Protein AF-A0A925ZMI8-F1 (afdb_monomer_lite)

pLDDT: mean 70.63, std 21.54, range [34.22, 96.19]

Structure (mmCIF, N/CA/C/O backbone):
data_AF-A0A925ZMI8-F1
#
_entry.id   AF-A0A925ZMI8-F1
#
loop_
_atom_site.group_PDB
_atom_site.id
_atom_site.type_symbol
_atom_site.label_atom_id
_atom_site.label_alt_id
_atom_site.label_comp_id
_atom_site.label_asym_id
_atom_site.label_entity_id
_atom_site.label_seq_id
_atom_site.pdbx_PDB_ins_code
_atom_site.Cartn_x
_atom_site.Cartn_y
_atom_site.Cartn_z
_atom_site.occupancy
_atom_site.B_iso_or_equiv
_atom_site.auth_seq_id
_atom_site.auth_comp_id
_atom_site.auth_asym_id
_atom_site.auth_atom_id
_atom_site.pdbx_PDB_model_num
ATOM 1 N N . MET A 1 1 ? -0.935 -61.685 -17.974 1.00 37.38 1 MET A N 1
ATOM 2 C CA . MET A 1 1 ? -0.337 -61.057 -16.778 1.00 37.38 1 MET A CA 1
ATOM 3 C C . MET A 1 1 ? 0.478 -59.843 -17.204 1.00 37.38 1 MET A C 1
ATOM 5 O O . MET A 1 1 ? 1.118 -59.931 -18.245 1.00 37.38 1 MET A O 1
ATOM 9 N N . PRO A 1 2 ? 0.392 -58.726 -16.466 1.00 44.19 2 PRO A N 1
ATOM 10 C CA . PRO A 1 2 ? 1.046 -57.459 -16.777 1.00 44.19 2 PRO A CA 1
ATOM 11 C C . PRO A 1 2 ? 2.448 -57.369 -16.150 1.00 44.19 2 PRO A C 1
ATOM 13 O O . PRO A 1 2 ? 2.628 -57.769 -15.006 1.00 44.19 2 PRO A O 1
ATOM 16 N N . THR A 1 3 ? 3.397 -56.754 -16.854 1.00 41.12 3 THR A N 1
ATOM 17 C CA . THR A 1 3 ? 4.557 -56.041 -16.280 1.00 41.12 3 THR A CA 1
ATOM 18 C C . THR A 1 3 ? 4.865 -54.874 -17.229 1.00 41.12 3 THR A C 1
ATOM 20 O O . THR A 1 3 ? 5.252 -55.068 -18.372 1.00 41.12 3 THR A O 1
ATOM 23 N N . ILE A 1 4 ? 4.356 -53.675 -16.936 1.00 45.19 4 ILE A N 1
ATOM 24 C CA . ILE A 1 4 ? 5.014 -52.638 -16.119 1.00 45.19 4 ILE A CA 1
ATOM 25 C C . ILE A 1 4 ? 6.233 -52.047 -16.858 1.00 45.19 4 ILE A C 1
ATOM 27 O O . ILE A 1 4 ? 7.364 -52.474 -16.678 1.00 45.19 4 ILE A O 1
ATOM 31 N N . TRP A 1 5 ? 5.928 -51.072 -17.724 1.00 34.22 5 TRP A N 1
ATOM 32 C CA . TRP A 1 5 ? 6.673 -49.840 -18.027 1.00 34.22 5 TRP A CA 1
ATOM 33 C C . TRP A 1 5 ? 8.215 -49.891 -17.992 1.00 34.22 5 TRP A C 1
ATOM 35 O O . TRP A 1 5 ? 8.798 -49.889 -16.903 1.00 34.22 5 TRP A O 1
ATOM 45 N N . PRO A 1 6 ? 8.914 -49.765 -19.141 1.00 39.69 6 PRO A N 1
ATOM 46 C CA . PRO A 1 6 ? 10.326 -49.426 -19.104 1.00 39.69 6 PRO A CA 1
ATOM 47 C C . PRO A 1 6 ? 10.485 -47.976 -18.625 1.00 39.69 6 PRO A C 1
ATOM 49 O O . PRO A 1 6 ? 10.113 -47.013 -19.297 1.00 39.69 6 PRO A O 1
ATOM 52 N N . ARG A 1 7 ? 11.060 -47.837 -17.426 1.00 51.34 7 ARG A N 1
ATOM 53 C CA . ARG A 1 7 ? 11.737 -46.622 -16.962 1.00 51.34 7 ARG A CA 1
ATOM 54 C C . ARG A 1 7 ? 12.737 -46.197 -18.031 1.00 51.34 7 ARG A C 1
ATOM 56 O O . ARG A 1 7 ? 13.622 -46.986 -18.337 1.00 51.34 7 ARG A O 1
ATOM 63 N N . THR A 1 8 ? 12.616 -44.970 -18.531 1.00 50.50 8 THR A N 1
ATOM 64 C CA . THR A 1 8 ? 13.689 -44.010 -18.888 1.00 50.50 8 THR A CA 1
ATOM 65 C C . THR A 1 8 ? 13.250 -43.160 -20.076 1.00 50.50 8 THR A C 1
ATOM 67 O O . THR A 1 8 ? 13.603 -43.406 -21.220 1.00 50.50 8 THR A O 1
ATOM 70 N N . ALA A 1 9 ? 12.469 -42.122 -19.793 1.00 46.22 9 ALA A N 1
ATOM 71 C CA . ALA A 1 9 ? 12.147 -41.083 -20.765 1.00 46.22 9 ALA A CA 1
ATOM 72 C C . ALA A 1 9 ? 12.589 -39.717 -20.240 1.00 46.22 9 ALA A C 1
ATOM 74 O O . ALA A 1 9 ? 11.794 -38.791 -20.202 1.00 46.22 9 ALA A O 1
ATOM 75 N N . TRP A 1 10 ? 13.839 -39.599 -19.790 1.00 40.75 10 TRP A N 1
ATOM 76 C CA . TRP A 1 10 ? 14.469 -38.307 -19.528 1.00 40.75 10 TRP A CA 1
ATOM 77 C C . TRP A 1 10 ? 15.848 -38.303 -20.192 1.00 40.75 10 TRP A C 1
ATOM 79 O O . TRP A 1 10 ? 16.683 -39.150 -19.875 1.00 40.75 10 TRP A O 1
ATOM 89 N N . SER A 1 11 ? 16.056 -37.305 -21.059 1.00 40.25 11 SER A N 1
ATOM 90 C CA . SER A 1 11 ? 17.312 -36.840 -21.685 1.00 40.25 11 SER A CA 1
ATOM 91 C C . SER A 1 11 ? 17.483 -37.126 -23.190 1.00 40.25 11 SER A C 1
ATOM 93 O O . SER A 1 11 ? 17.945 -38.183 -23.612 1.00 40.25 11 SER A O 1
ATOM 95 N N . SER A 1 12 ? 17.182 -36.100 -23.994 1.00 48.56 12 SER A N 1
ATOM 96 C CA . SER A 1 12 ? 17.810 -35.781 -25.297 1.00 48.56 12 SER A CA 1
ATOM 97 C C . SER A 1 12 ? 19.343 -35.588 -25.133 1.00 48.56 12 SER A C 1
ATOM 99 O O . SER A 1 12 ? 19.743 -35.346 -23.993 1.00 48.56 12 SER A O 1
ATOM 101 N N . PRO A 1 13 ? 20.223 -35.592 -26.176 1.00 52.09 13 PRO A N 1
ATOM 102 C CA . PRO A 1 13 ? 19.952 -35.124 -27.545 1.00 52.09 13 PRO A CA 1
ATOM 103 C C . PRO A 1 13 ? 20.677 -35.832 -28.724 1.00 52.09 13 PRO A C 1
ATOM 105 O O . PRO A 1 13 ? 21.679 -36.526 -28.589 1.00 52.09 13 PRO A O 1
ATOM 108 N N . CYS A 1 14 ? 20.160 -35.553 -29.927 1.00 41.62 14 CYS A N 1
ATOM 109 C CA . CYS A 1 14 ? 20.868 -35.443 -31.211 1.00 41.62 14 CYS A CA 1
ATOM 110 C C . CYS A 1 14 ? 21.929 -36.504 -31.564 1.00 41.62 14 CYS A C 1
ATOM 112 O O . CYS A 1 14 ? 23.127 -36.314 -31.359 1.00 41.62 14 CYS A O 1
ATOM 114 N N . ARG A 1 15 ? 21.519 -37.554 -32.286 1.00 43.03 15 ARG A N 1
ATOM 115 C CA . ARG A 1 15 ? 22.447 -38.403 -33.049 1.00 43.03 15 ARG A CA 1
ATOM 116 C C . ARG A 1 15 ? 21.904 -38.669 -34.452 1.00 43.03 15 ARG A C 1
ATOM 118 O O . ARG A 1 15 ? 21.413 -39.751 -34.735 1.00 43.03 15 ARG A O 1
ATOM 125 N N . ASN A 1 16 ? 22.034 -37.695 -35.353 1.00 45.28 16 ASN A N 1
ATOM 126 C CA . ASN A 1 16 ? 21.993 -37.990 -36.786 1.00 45.28 16 ASN A CA 1
ATOM 127 C C . ASN A 1 16 ? 23.119 -37.264 -37.532 1.00 45.28 16 ASN A C 1
ATOM 129 O O . ASN A 1 16 ? 22.939 -36.216 -38.144 1.00 45.28 16 ASN A O 1
ATOM 133 N N . ARG A 1 17 ? 24.320 -37.842 -37.449 1.00 49.28 17 ARG A N 1
ATOM 134 C CA . ARG A 1 17 ? 25.388 -37.611 -38.423 1.00 49.28 17 ARG A CA 1
ATOM 135 C C . ARG A 1 17 ? 25.110 -38.533 -39.604 1.00 49.28 17 ARG A C 1
ATOM 137 O O . ARG A 1 17 ? 25.132 -39.743 -39.389 1.00 49.28 17 ARG A O 1
ATOM 144 N N . ARG A 1 18 ? 24.955 -37.974 -40.811 1.00 44.62 18 ARG A N 1
ATOM 145 C CA . ARG A 1 18 ? 25.576 -38.445 -42.074 1.00 44.62 18 ARG A CA 1
ATOM 146 C C . ARG A 1 18 ? 24.975 -37.714 -43.286 1.00 44.62 18 ARG A C 1
ATOM 148 O O . ARG A 1 18 ? 23.982 -38.170 -43.836 1.00 44.62 18 ARG A O 1
ATOM 155 N N . ARG A 1 19 ? 25.636 -36.641 -43.739 1.00 44.16 19 ARG A N 1
ATOM 156 C CA . ARG A 1 19 ? 26.154 -36.468 -45.119 1.00 44.16 19 ARG A CA 1
ATOM 157 C C . ARG A 1 19 ? 26.554 -35.010 -45.367 1.00 44.16 19 ARG A C 1
ATOM 159 O O . ARG A 1 19 ? 25.695 -34.165 -45.565 1.00 44.16 19 ARG A O 1
ATOM 166 N N . CYS A 1 20 ? 27.857 -34.765 -45.453 1.00 36.53 20 CYS A N 1
ATOM 167 C CA . CYS A 1 20 ? 28.416 -33.649 -46.215 1.00 36.53 20 CYS A CA 1
ATOM 168 C C . CYS A 1 20 ? 29.177 -34.272 -47.399 1.00 36.53 20 CYS A C 1
ATOM 170 O O . CYS A 1 20 ? 30.032 -35.126 -47.145 1.00 36.53 20 CYS A O 1
ATOM 172 N N . PRO A 1 21 ? 28.862 -33.950 -48.666 1.00 43.84 21 PRO A N 1
ATOM 173 C CA . PRO A 1 21 ? 29.615 -34.452 -49.805 1.00 43.84 21 PRO A CA 1
ATOM 174 C C . PRO A 1 21 ? 30.720 -33.464 -50.214 1.00 43.84 21 PRO A C 1
ATOM 176 O O . PRO A 1 21 ? 30.445 -32.296 -50.452 1.00 43.84 21 PRO A O 1
ATOM 179 N N . GLY A 1 22 ? 31.946 -33.974 -50.357 1.00 35.84 22 GLY A N 1
ATOM 180 C CA . GLY A 1 22 ? 32.938 -33.479 -51.320 1.00 35.84 22 GLY A CA 1
ATOM 181 C C . GLY A 1 22 ? 33.740 -32.220 -50.967 1.00 35.84 22 GLY A C 1
ATOM 182 O O . GLY A 1 22 ? 33.328 -31.106 -51.261 1.00 35.84 22 GLY A O 1
ATOM 183 N N . SER A 1 23 ? 34.961 -32.411 -50.468 1.00 35.41 23 SER A N 1
ATOM 184 C CA . SER A 1 23 ? 36.233 -31.978 -51.087 1.00 35.41 23 SER A CA 1
ATOM 185 C C . SER A 1 23 ? 37.304 -31.766 -50.014 1.00 35.41 23 SER A C 1
ATOM 187 O O . SER A 1 23 ? 37.045 -31.341 -48.892 1.00 35.41 23 SER A O 1
ATOM 189 N N . SER A 1 24 ? 38.512 -32.190 -50.355 1.00 48.94 24 SER A N 1
ATOM 190 C CA . SER A 1 24 ? 39.682 -32.336 -49.502 1.00 48.94 24 SER A CA 1
ATOM 191 C C . SER A 1 24 ? 40.227 -30.993 -49.010 1.00 48.94 24 SER A C 1
ATOM 193 O O . SER A 1 24 ? 41.081 -30.388 -49.647 1.00 48.94 24 SER A O 1
ATOM 195 N N . SER A 1 25 ? 39.752 -30.525 -47.864 1.00 42.25 25 SER A N 1
ATOM 196 C CA . SER A 1 25 ? 40.564 -29.787 -46.892 1.00 42.25 25 SER A CA 1
ATOM 197 C C . SER A 1 25 ? 39.816 -29.762 -45.562 1.00 42.25 25 SER A C 1
ATOM 199 O O . SER A 1 25 ? 38.662 -29.348 -45.476 1.00 42.25 25 SER A O 1
ATOM 201 N N . ASP A 1 26 ? 40.474 -30.265 -44.522 1.00 46.28 26 ASP A N 1
ATOM 202 C CA . ASP A 1 26 ? 39.956 -30.472 -43.164 1.00 46.28 26 ASP A CA 1
ATOM 203 C C . ASP A 1 26 ? 39.754 -29.156 -42.376 1.00 46.28 26 ASP A C 1
ATOM 205 O O . ASP A 1 26 ? 40.014 -29.067 -41.180 1.00 46.28 26 ASP A O 1
ATOM 209 N N . THR A 1 27 ? 39.254 -28.108 -43.035 1.00 50.31 27 THR A N 1
ATOM 210 C CA . THR A 1 27 ? 38.966 -26.801 -42.414 1.00 50.31 27 THR A CA 1
ATOM 211 C C . THR A 1 27 ? 37.460 -26.487 -42.385 1.00 50.31 27 THR A C 1
ATOM 213 O O . THR A 1 27 ? 37.054 -25.415 -41.952 1.00 50.31 27 THR A O 1
ATOM 216 N N . GLY A 1 28 ? 36.598 -27.418 -42.812 1.00 46.44 28 GLY A N 1
ATOM 217 C CA . GLY A 1 28 ? 35.165 -27.166 -43.042 1.00 46.44 28 GLY A CA 1
ATOM 218 C C . GLY A 1 28 ? 34.166 -27.845 -42.098 1.00 46.44 28 GLY A C 1
ATOM 219 O O . GLY A 1 28 ? 32.974 -27.830 -42.385 1.00 46.44 28 GLY A O 1
ATOM 220 N N . CYS A 1 29 ? 34.596 -28.470 -40.996 1.00 46.03 29 CYS A N 1
ATOM 221 C CA . CYS A 1 29 ? 33.672 -29.158 -40.081 1.00 46.03 29 CYS A CA 1
ATOM 222 C C . CYS A 1 29 ? 33.967 -28.862 -38.605 1.00 46.03 29 CYS A C 1
ATOM 224 O O . CYS A 1 29 ? 33.960 -29.757 -37.760 1.00 46.03 29 CYS A O 1
ATOM 226 N N . ALA A 1 30 ? 34.212 -27.596 -38.277 1.00 45.41 30 ALA A N 1
ATOM 227 C CA . ALA A 1 30 ? 34.280 -27.154 -36.896 1.00 45.41 30 ALA A CA 1
ATOM 228 C C . ALA A 1 30 ? 33.050 -26.312 -36.556 1.00 45.41 30 ALA A C 1
ATOM 230 O O . ALA A 1 30 ? 32.831 -25.241 -37.110 1.00 45.41 30 ALA A O 1
ATOM 231 N N . ARG A 1 31 ? 32.325 -26.809 -35.549 1.00 43.56 31 ARG A N 1
ATOM 232 C CA . ARG A 1 31 ? 31.378 -26.075 -34.709 1.00 43.56 31 ARG A CA 1
ATOM 233 C C . ARG A 1 31 ? 29.958 -25.940 -35.279 1.00 43.56 31 ARG A C 1
ATOM 235 O O . ARG A 1 31 ? 29.494 -24.871 -35.649 1.00 43.56 31 ARG A O 1
ATOM 242 N N . CYS A 1 32 ? 29.183 -27.018 -35.123 1.00 40.50 32 CYS A N 1
ATOM 243 C CA . CYS A 1 32 ? 27.812 -26.854 -34.635 1.00 40.50 32 CYS A CA 1
ATOM 244 C C . CYS A 1 32 ? 27.897 -26.242 -33.230 1.00 40.50 32 CYS A C 1
ATOM 246 O O . CYS A 1 32 ? 27.813 -26.942 -32.223 1.00 40.50 32 CYS A O 1
ATOM 248 N N . SER A 1 33 ? 28.142 -24.938 -33.154 1.00 46.56 33 SER A N 1
ATOM 249 C CA . SER A 1 33 ? 27.814 -24.161 -31.973 1.00 46.56 33 SER A CA 1
ATOM 250 C C . SER A 1 33 ? 26.300 -24.139 -31.936 1.00 46.56 33 SER A C 1
ATOM 252 O O . SER A 1 33 ? 25.662 -23.319 -32.588 1.00 46.56 33 SER A O 1
ATOM 254 N N . ALA A 1 34 ? 25.727 -25.062 -31.169 1.00 45.12 34 ALA A N 1
ATOM 255 C CA . ALA A 1 34 ? 24.482 -24.782 -30.488 1.00 45.12 34 ALA A CA 1
ATOM 256 C C . ALA A 1 34 ? 24.763 -23.633 -29.510 1.00 45.12 34 ALA A C 1
ATOM 258 O O . ALA A 1 34 ? 24.840 -23.825 -28.302 1.00 45.12 34 ALA A O 1
ATOM 259 N N . THR A 1 35 ? 24.941 -22.423 -30.036 1.00 44.00 35 THR A N 1
ATOM 260 C CA . THR A 1 35 ? 24.474 -21.260 -29.311 1.00 44.00 35 THR A CA 1
ATOM 261 C C . THR A 1 35 ? 22.969 -21.342 -29.494 1.00 44.00 35 THR A C 1
ATOM 263 O O . THR A 1 35 ? 22.399 -20.775 -30.421 1.00 44.00 35 THR A O 1
ATOM 266 N N . SER A 1 36 ? 22.300 -22.105 -28.626 1.00 50.84 36 SER A N 1
ATOM 267 C CA . SER A 1 36 ? 21.003 -21.630 -28.181 1.00 50.84 36 SER A CA 1
ATOM 268 C C . SER A 1 36 ? 21.325 -20.311 -27.496 1.00 50.84 36 SER A C 1
ATOM 270 O O . SER A 1 36 ? 21.635 -20.280 -26.304 1.00 50.84 36 SER A O 1
ATOM 272 N N . THR A 1 37 ? 21.401 -19.239 -28.283 1.00 49.78 37 THR A N 1
ATOM 273 C CA . THR A 1 37 ? 21.296 -17.896 -27.753 1.00 49.78 37 THR A CA 1
ATOM 274 C C . THR A 1 37 ? 19.934 -17.923 -27.093 1.00 49.78 37 THR A C 1
ATOM 276 O O . THR A 1 37 ? 18.906 -17.900 -27.768 1.00 49.78 37 THR A O 1
ATOM 279 N N . ALA A 1 38 ? 19.950 -18.163 -25.779 1.00 41.53 38 ALA A N 1
ATOM 280 C CA . ALA A 1 38 ? 18.844 -17.888 -24.892 1.00 41.53 38 ALA A CA 1
ATOM 281 C C . ALA A 1 38 ? 18.251 -16.586 -25.396 1.00 41.53 38 ALA A C 1
ATOM 283 O O . ALA A 1 38 ? 19.033 -15.656 -25.578 1.00 41.53 38 ALA A O 1
ATOM 284 N N . ALA A 1 39 ? 16.960 -16.589 -25.737 1.00 42.91 39 ALA A N 1
ATOM 285 C CA . ALA A 1 39 ? 16.253 -15.436 -26.269 1.00 42.91 39 ALA A CA 1
ATOM 286 C C . ALA A 1 39 ? 16.756 -14.184 -25.548 1.00 42.91 39 ALA A C 1
ATOM 288 O O . ALA A 1 39 ? 16.439 -13.961 -24.379 1.00 42.91 39 ALA A O 1
ATOM 289 N N . THR A 1 40 ? 17.666 -13.458 -26.198 1.00 48.28 40 THR A N 1
ATOM 290 C CA . THR A 1 40 ? 18.237 -12.254 -25.629 1.00 48.28 40 THR A CA 1
ATOM 291 C C . THR A 1 40 ? 17.111 -11.272 -25.764 1.00 48.28 40 THR A C 1
ATOM 293 O O . THR A 1 40 ? 16.809 -10.841 -26.873 1.00 48.28 40 THR A O 1
ATOM 296 N N . TYR A 1 41 ? 16.435 -11.022 -24.652 1.00 53.84 41 TYR A N 1
ATOM 297 C CA . TYR A 1 41 ? 15.589 -9.863 -24.488 1.00 53.84 41 TYR A CA 1
ATOM 298 C C . TYR A 1 41 ? 16.417 -8.650 -24.942 1.00 53.84 41 TYR A C 1
ATOM 300 O O . TYR A 1 41 ? 17.395 -8.281 -24.288 1.00 53.84 41 TYR A O 1
ATOM 308 N N . ASP A 1 42 ? 16.147 -8.158 -26.152 1.00 52.50 42 ASP A N 1
ATOM 309 C CA . ASP A 1 42 ? 16.923 -7.093 -26.778 1.00 52.50 42 ASP A CA 1
ATOM 310 C C . ASP A 1 42 ? 16.439 -5.776 -26.175 1.00 52.50 42 ASP A C 1
ATOM 312 O O . ASP A 1 42 ? 15.398 -5.249 -26.555 1.00 52.50 42 ASP A O 1
ATOM 316 N N . ALA A 1 43 ? 17.189 -5.257 -25.201 1.00 54.84 43 ALA A N 1
ATOM 317 C CA . ALA A 1 43 ? 16.866 -4.030 -24.471 1.00 54.84 43 ALA A CA 1
ATOM 318 C C . ALA A 1 43 ? 16.631 -2.800 -25.377 1.00 54.84 43 ALA A C 1
ATOM 320 O O . ALA A 1 43 ? 16.127 -1.782 -24.911 1.00 54.84 43 ALA A O 1
ATOM 321 N N . ARG A 1 44 ? 16.985 -2.875 -26.669 1.00 54.03 44 ARG A N 1
ATOM 322 C CA . ARG A 1 44 ? 16.746 -1.807 -27.646 1.00 54.03 44 ARG A CA 1
ATOM 323 C C . ARG A 1 44 ? 15.263 -1.622 -27.990 1.00 54.03 44 ARG A C 1
ATOM 325 O O . ARG A 1 44 ? 14.868 -0.493 -28.248 1.00 54.03 44 ARG A O 1
ATOM 332 N N . GLU A 1 45 ? 14.442 -2.677 -27.956 1.00 55.25 45 GLU A N 1
ATOM 333 C CA . GLU A 1 45 ? 13.007 -2.563 -28.286 1.00 55.25 45 GLU A CA 1
ATOM 334 C C . GLU A 1 45 ? 12.200 -1.846 -27.185 1.00 55.25 45 GLU A C 1
ATOM 336 O O . GLU A 1 45 ? 11.219 -1.154 -27.472 1.00 55.25 45 GLU A O 1
ATOM 341 N N . ASP A 1 46 ? 12.638 -1.942 -25.927 1.00 56.03 46 ASP A N 1
ATOM 342 C CA . ASP A 1 46 ? 11.991 -1.255 -24.802 1.00 56.03 46 ASP A CA 1
ATOM 343 C C . ASP A 1 46 ? 12.240 0.256 -24.807 1.00 56.03 46 ASP A C 1
ATOM 345 O O . ASP A 1 46 ? 11.346 1.040 -24.469 1.00 56.03 46 ASP A O 1
ATOM 349 N N . ASP A 1 47 ? 13.437 0.669 -25.229 1.00 58.44 47 ASP A N 1
ATOM 350 C CA . ASP A 1 47 ? 13.855 2.073 -25.271 1.00 58.44 47 ASP A CA 1
ATOM 351 C C . ASP A 1 47 ? 13.042 2.866 -26.315 1.00 58.44 47 ASP A C 1
ATOM 353 O O . ASP A 1 47 ? 12.677 4.026 -26.100 1.00 58.44 47 ASP A O 1
ATOM 357 N N . ASP A 1 48 ? 12.679 2.217 -27.427 1.00 60.09 48 ASP A N 1
ATOM 358 C CA . ASP A 1 48 ? 11.841 2.803 -28.475 1.00 60.09 48 ASP A CA 1
ATOM 359 C C . ASP A 1 48 ? 10.368 2.899 -28.055 1.00 60.09 48 ASP A C 1
ATOM 361 O O . ASP A 1 48 ? 9.672 3.858 -28.408 1.00 60.09 48 ASP A O 1
ATOM 365 N N . ARG A 1 49 ? 9.871 1.947 -27.260 1.00 60.38 49 ARG A N 1
ATOM 366 C CA . ARG A 1 49 ? 8.495 1.972 -26.749 1.00 60.38 49 ARG A CA 1
ATOM 367 C C . ARG A 1 49 ? 8.301 3.042 -25.681 1.00 60.38 49 ARG A C 1
ATOM 369 O O . ARG A 1 49 ? 7.245 3.667 -25.657 1.00 60.38 49 ARG A O 1
ATOM 376 N N . GLU A 1 50 ? 9.303 3.287 -24.840 1.00 63.56 50 GLU A N 1
ATOM 377 C CA . GLU A 1 50 ? 9.294 4.400 -23.890 1.00 63.56 50 GLU A CA 1
ATOM 378 C C . GLU A 1 50 ? 9.282 5.744 -24.624 1.00 63.56 50 GLU A C 1
ATOM 380 O O . GLU A 1 50 ? 8.374 6.548 -24.419 1.00 63.56 50 GLU A O 1
ATOM 385 N N . LYS A 1 51 ? 10.196 5.965 -25.574 1.00 63.88 51 LYS A N 1
ATOM 386 C CA . LYS A 1 51 ? 10.281 7.232 -26.326 1.00 63.88 51 LYS A CA 1
ATOM 387 C C . LYS A 1 51 ? 9.040 7.539 -27.169 1.00 63.88 51 LYS A C 1
ATOM 389 O O . LYS A 1 51 ? 8.723 8.709 -27.364 1.00 63.88 51 LYS A O 1
ATOM 394 N N . ASN A 1 52 ? 8.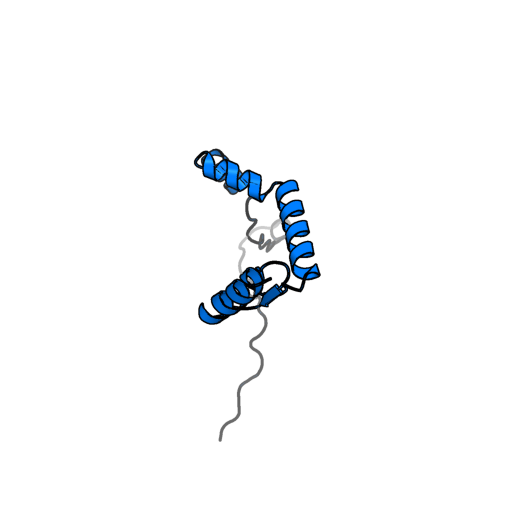310 6.515 -27.615 1.00 65.31 52 ASN A N 1
ATOM 395 C CA . ASN A 1 52 ? 7.063 6.667 -28.373 1.00 65.31 52 ASN A CA 1
ATOM 396 C C . ASN A 1 52 ? 5.789 6.531 -27.517 1.00 65.31 52 ASN A C 1
ATOM 398 O O . ASN A 1 52 ? 4.678 6.638 -28.043 1.00 65.31 52 ASN A O 1
ATOM 402 N N . ALA A 1 53 ? 5.913 6.290 -26.207 1.00 74.06 53 ALA A N 1
ATOM 403 C CA . ALA A 1 53 ? 4.762 6.208 -25.315 1.00 74.06 53 ALA A CA 1
ATOM 404 C C . ALA A 1 53 ? 4.114 7.587 -25.116 1.00 74.06 53 ALA A C 1
ATOM 406 O O . ALA A 1 53 ? 4.755 8.630 -25.222 1.00 74.06 53 ALA A O 1
ATOM 407 N N . ALA A 1 54 ? 2.831 7.608 -24.753 1.00 80.75 54 ALA A N 1
ATOM 408 C CA . ALA A 1 54 ? 2.187 8.848 -24.334 1.00 80.75 54 ALA A CA 1
ATOM 409 C C . ALA A 1 54 ? 2.949 9.480 -23.141 1.00 80.75 54 ALA A C 1
ATOM 411 O O . ALA A 1 54 ? 3.462 8.741 -22.298 1.00 80.75 54 ALA A O 1
ATOM 412 N N . PRO A 1 55 ? 2.956 10.817 -22.978 1.00 84.44 55 PRO A N 1
ATOM 413 C CA . P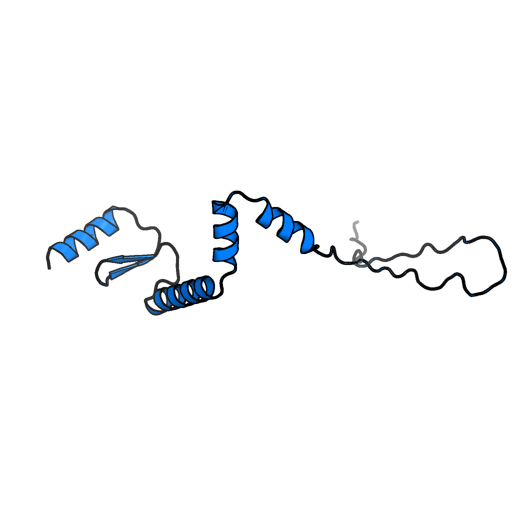RO A 1 55 ? 3.766 11.497 -21.956 1.00 84.44 55 PRO A CA 1
ATOM 414 C C . PRO A 1 55 ? 3.558 10.988 -20.518 1.00 84.44 55 PRO A C 1
ATOM 416 O O . PRO A 1 55 ? 4.486 10.951 -19.714 1.00 84.44 55 PRO A O 1
ATOM 419 N N . LYS A 1 56 ? 2.338 10.546 -20.179 1.00 86.81 56 LYS A N 1
ATOM 420 C CA . LYS A 1 56 ? 2.045 9.934 -18.870 1.00 86.81 56 LYS A CA 1
ATOM 421 C C . LYS A 1 56 ? 2.667 8.546 -18.715 1.00 86.81 56 LYS A C 1
ATOM 423 O O . LYS A 1 56 ? 3.117 8.211 -17.628 1.00 86.81 56 LYS A O 1
ATOM 428 N N . ALA A 1 57 ? 2.691 7.756 -19.786 1.00 84.38 57 ALA A N 1
ATOM 429 C CA . ALA A 1 57 ? 3.312 6.437 -19.787 1.00 84.38 57 ALA A CA 1
ATOM 430 C C . ALA A 1 57 ? 4.840 6.551 -19.684 1.00 84.38 57 ALA A C 1
ATOM 432 O O . ALA A 1 57 ? 5.438 5.813 -18.914 1.00 84.38 57 ALA A O 1
ATOM 433 N N . GLN A 1 58 ? 5.453 7.526 -20.362 1.00 84.38 58 GLN A N 1
ATOM 434 C CA . GLN A 1 58 ? 6.879 7.845 -20.204 1.00 84.38 58 GLN A CA 1
ATOM 435 C C . GLN A 1 58 ? 7.236 8.183 -18.761 1.00 84.38 58 GLN A C 1
ATOM 437 O O . GLN A 1 58 ? 8.127 7.577 -18.176 1.00 84.38 58 GLN A O 1
ATOM 442 N N . ARG A 1 59 ? 6.493 9.117 -18.158 1.00 87.69 59 ARG A N 1
ATOM 443 C CA . ARG A 1 59 ? 6.712 9.488 -16.761 1.00 87.69 59 ARG A CA 1
ATOM 444 C C . ARG A 1 59 ? 6.526 8.301 -15.817 1.00 87.69 59 ARG A C 1
ATOM 446 O O . ARG A 1 59 ? 7.360 8.099 -14.950 1.00 87.69 59 ARG A O 1
ATOM 453 N N . PHE A 1 60 ? 5.489 7.491 -16.022 1.00 88.38 60 PHE A N 1
ATOM 454 C CA . PHE A 1 60 ? 5.268 6.280 -15.232 1.00 88.38 60 PHE A CA 1
ATOM 455 C C . PHE A 1 60 ? 6.442 5.294 -15.330 1.00 88.38 60 PHE A C 1
ATOM 457 O O . PHE A 1 60 ? 6.874 4.758 -14.317 1.00 88.38 6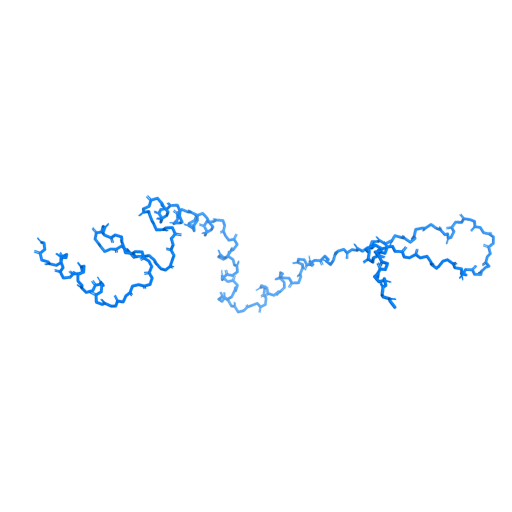0 PHE A O 1
ATOM 464 N N . LEU A 1 61 ? 6.985 5.067 -16.529 1.00 87.12 61 LEU A N 1
ATOM 465 C CA . LEU A 1 61 ? 8.133 4.177 -16.730 1.00 87.12 61 LEU A CA 1
ATOM 466 C C . LEU A 1 61 ? 9.417 4.711 -16.081 1.00 87.12 61 LEU A C 1
ATOM 468 O O . LEU A 1 61 ? 10.206 3.917 -15.563 1.00 87.12 61 LEU A O 1
ATOM 472 N N . ALA A 1 62 ? 9.606 6.031 -16.084 1.00 88.00 62 ALA A N 1
ATOM 473 C CA . ALA A 1 62 ? 10.689 6.687 -15.364 1.00 88.00 62 ALA A CA 1
ATOM 474 C C . ALA A 1 62 ? 10.510 6.550 -13.842 1.00 88.00 62 ALA A C 1
ATOM 476 O O . ALA A 1 62 ? 11.436 6.123 -13.158 1.00 88.00 62 ALA A O 1
ATOM 477 N N . ASP A 1 63 ? 9.308 6.818 -13.321 1.00 89.56 63 ASP A N 1
ATOM 478 C CA . ASP A 1 63 ? 8.985 6.706 -11.893 1.00 89.56 63 ASP A CA 1
ATOM 479 C C . ASP A 1 63 ? 9.139 5.258 -11.388 1.00 89.56 63 ASP A C 1
ATOM 481 O O . ASP A 1 63 ? 9.637 5.044 -10.284 1.00 89.56 63 ASP A O 1
ATOM 485 N N . MET A 1 64 ? 8.782 4.263 -12.210 1.00 89.19 64 MET A N 1
ATOM 486 C CA . MET A 1 64 ? 8.969 2.829 -11.932 1.00 89.19 64 MET A CA 1
ATOM 487 C C . MET A 1 64 ? 10.442 2.414 -11.824 1.00 89.19 64 MET A C 1
ATOM 489 O O . MET A 1 64 ? 10.750 1.435 -11.147 1.00 89.19 64 MET A O 1
ATOM 493 N N . ARG A 1 65 ? 11.346 3.120 -12.515 1.00 87.56 65 ARG A N 1
ATOM 494 C CA . ARG A 1 65 ? 12.791 2.833 -12.533 1.00 87.56 65 ARG A CA 1
ATOM 495 C C . ARG A 1 65 ? 13.597 3.718 -11.589 1.00 87.56 65 ARG A C 1
ATOM 497 O O . ARG A 1 65 ? 14.761 3.421 -11.338 1.00 87.56 65 ARG A O 1
ATOM 504 N N . ALA A 1 66 ? 13.005 4.794 -11.083 1.00 91.81 66 ALA A N 1
ATOM 505 C CA . ALA A 1 66 ? 13.673 5.705 -10.174 1.00 91.81 66 ALA A CA 1
ATOM 506 C C . ALA A 1 66 ? 13.993 5.013 -8.840 1.00 91.81 66 ALA A C 1
ATOM 508 O O . ALA A 1 66 ? 13.111 4.471 -8.170 1.00 91.81 66 ALA A O 1
ATOM 509 N N . GLU A 1 67 ? 15.261 5.082 -8.429 1.00 92.62 67 GLU A N 1
ATOM 510 C CA . GLU A 1 67 ? 15.729 4.518 -7.156 1.00 92.62 67 GLU A CA 1
ATOM 511 C C . GLU A 1 67 ? 15.005 5.147 -5.960 1.00 92.62 67 GLU A C 1
ATOM 513 O O . GLU A 1 67 ? 14.642 4.450 -5.019 1.00 92.62 67 GLU A O 1
ATOM 518 N N . THR A 1 68 ? 14.680 6.439 -6.040 1.00 93.31 68 THR A N 1
ATOM 519 C CA . THR A 1 68 ? 13.927 7.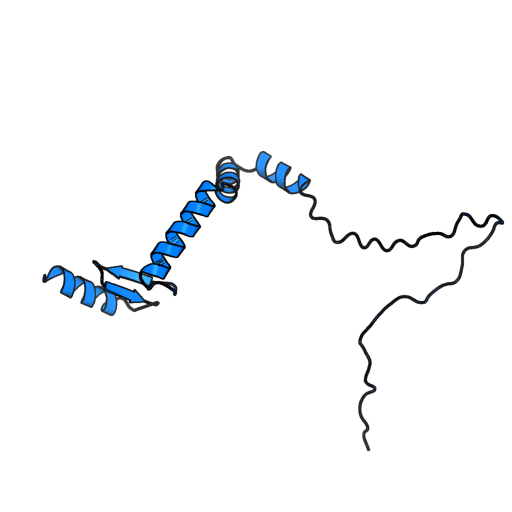162 -5.006 1.00 93.31 68 THR A CA 1
ATOM 520 C C . THR A 1 68 ? 12.537 6.566 -4.759 1.00 93.31 68 THR A C 1
ATOM 522 O O . THR A 1 68 ? 12.100 6.472 -3.611 1.00 93.31 68 THR A O 1
ATOM 525 N N . THR A 1 69 ? 11.841 6.122 -5.811 1.00 92.50 69 THR A N 1
ATOM 526 C CA . THR A 1 69 ? 10.548 5.432 -5.689 1.00 92.50 69 THR A CA 1
ATOM 527 C C . THR A 1 69 ? 10.727 4.073 -5.019 1.00 92.50 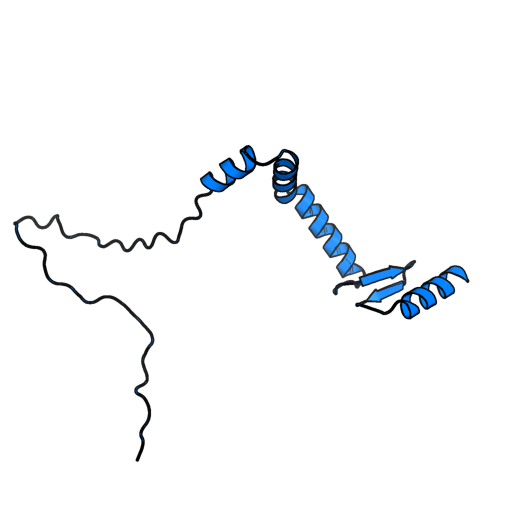69 THR A C 1
ATOM 529 O O . THR A 1 69 ? 9.952 3.712 -4.133 1.00 92.50 69 THR A O 1
ATOM 532 N N . ALA A 1 70 ? 11.767 3.327 -5.402 1.00 93.56 70 ALA A N 1
ATOM 533 C CA . ALA A 1 70 ? 12.063 2.023 -4.816 1.00 93.56 70 ALA A CA 1
ATOM 534 C C . ALA A 1 70 ? 12.420 2.128 -3.322 1.00 93.56 70 ALA A C 1
ATOM 536 O O . ALA A 1 70 ? 11.927 1.342 -2.511 1.00 93.56 70 ALA A O 1
ATOM 537 N N . GLU A 1 71 ? 13.215 3.126 -2.939 1.00 94.88 71 GLU A N 1
ATOM 538 C CA . GLU A 1 71 ? 13.547 3.421 -1.543 1.00 94.88 71 GLU A CA 1
ATOM 539 C C . GLU A 1 71 ? 12.308 3.800 -0.731 1.00 94.88 71 GLU A C 1
ATOM 541 O O . GLU A 1 71 ? 12.119 3.289 0.375 1.00 94.88 71 GLU A O 1
ATOM 546 N N . ALA A 1 72 ? 11.431 4.642 -1.287 1.00 95.12 72 ALA A N 1
ATOM 547 C CA . ALA A 1 72 ? 10.177 5.012 -0.641 1.00 95.12 72 ALA A CA 1
ATOM 548 C C . ALA A 1 72 ? 9.286 3.784 -0.393 1.00 95.12 72 ALA A C 1
ATOM 550 O O . ALA A 1 72 ? 8.809 3.599 0.728 1.00 95.12 72 ALA A O 1
ATOM 551 N N . ILE A 1 73 ? 9.129 2.904 -1.390 1.00 95.44 73 ILE A N 1
ATOM 552 C CA . ILE A 1 73 ? 8.372 1.648 -1.253 1.00 95.44 73 ILE A CA 1
ATOM 553 C C . ILE A 1 73 ? 8.992 0.761 -0.169 1.00 95.44 73 ILE A C 1
ATOM 555 O O . ILE A 1 73 ? 8.280 0.259 0.701 1.00 95.44 73 ILE A O 1
ATOM 559 N N . ALA A 1 74 ? 10.316 0.590 -0.180 1.00 94.75 74 ALA A N 1
ATOM 560 C CA . ALA A 1 74 ? 11.011 -0.229 0.808 1.00 94.75 74 ALA A CA 1
ATOM 561 C C . ALA A 1 74 ? 10.850 0.332 2.230 1.00 94.75 74 ALA A C 1
ATOM 563 O O . ALA A 1 74 ? 10.641 -0.426 3.180 1.00 94.75 74 ALA A O 1
ATOM 564 N N . GLN A 1 75 ? 10.913 1.654 2.391 1.00 96.19 75 GLN A N 1
ATOM 565 C CA . GLN A 1 75 ? 10.701 2.305 3.678 1.00 96.19 75 GLN A CA 1
ATOM 566 C C . GLN A 1 75 ? 9.255 2.140 4.160 1.00 96.19 75 GLN A C 1
ATOM 568 O O . GLN A 1 75 ? 9.038 1.784 5.317 1.00 96.19 75 GLN A O 1
ATOM 573 N N . GLN A 1 76 ? 8.272 2.323 3.275 1.00 93.94 76 GLN A N 1
ATOM 574 C CA . GLN A 1 76 ? 6.856 2.113 3.585 1.00 93.94 76 GLN A CA 1
ATOM 575 C C . GLN A 1 76 ? 6.583 0.668 4.017 1.00 93.94 76 GLN A C 1
ATOM 577 O O . GLN A 1 76 ? 5.953 0.448 5.049 1.00 93.94 76 GLN A O 1
ATOM 582 N N . GLN A 1 77 ? 7.119 -0.317 3.292 1.00 92.62 77 GLN A N 1
ATOM 583 C CA . GLN A 1 77 ? 6.988 -1.734 3.640 1.00 92.62 77 GL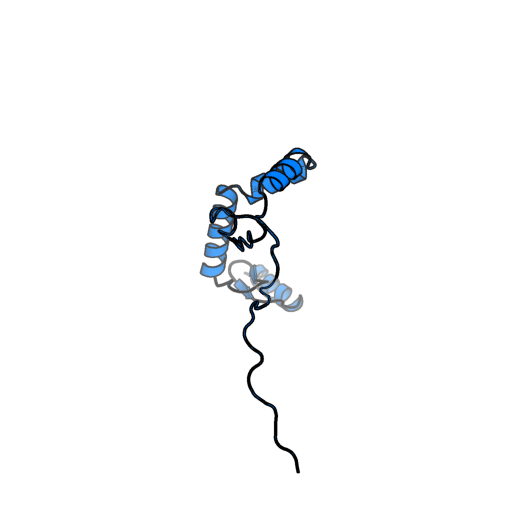N A CA 1
ATOM 584 C C . GLN A 1 77 ? 7.564 -2.042 5.025 1.00 92.62 77 GLN A C 1
ATOM 586 O O . GLN A 1 77 ? 6.914 -2.717 5.823 1.00 92.62 77 GLN A O 1
ATOM 591 N N . ARG A 1 78 ? 8.752 -1.512 5.346 1.00 94.31 78 ARG A N 1
ATOM 592 C CA . ARG A 1 78 ? 9.367 -1.676 6.674 1.00 94.31 78 ARG A CA 1
ATOM 593 C C . ARG A 1 78 ? 8.501 -1.073 7.773 1.00 94.31 78 ARG A C 1
ATOM 595 O O . ARG A 1 78 ? 8.334 -1.700 8.815 1.00 94.31 78 ARG A O 1
ATOM 602 N N . THR A 1 79 ? 7.937 0.112 7.543 1.00 91.94 79 THR A N 1
ATOM 603 C CA . THR A 1 79 ? 7.024 0.748 8.497 1.00 91.94 79 THR A CA 1
ATOM 604 C C . THR A 1 79 ? 5.755 -0.083 8.693 1.00 91.94 79 THR A C 1
ATOM 606 O O . THR A 1 79 ? 5.346 -0.277 9.831 1.00 91.94 79 THR A O 1
ATOM 609 N N . CYS A 1 80 ? 5.147 -0.626 7.636 1.00 90.50 80 CYS A N 1
ATOM 610 C CA . CYS A 1 80 ? 3.960 -1.479 7.767 1.00 90.50 80 CYS A CA 1
ATOM 611 C C . CYS A 1 80 ? 4.252 -2.760 8.563 1.00 90.50 80 CYS A C 1
ATOM 613 O O . CYS A 1 80 ? 3.560 -3.044 9.539 1.00 90.50 80 CYS A O 1
ATOM 615 N N . VAL A 1 81 ? 5.310 -3.490 8.197 1.00 90.94 81 VAL A N 1
ATOM 616 C CA . VAL A 1 81 ? 5.704 -4.739 8.871 1.00 90.94 81 VAL A CA 1
ATOM 617 C C . VAL A 1 81 ? 6.097 -4.481 10.328 1.00 90.94 81 VAL A C 1
ATOM 619 O O . VAL A 1 81 ? 5.669 -5.213 11.214 1.00 90.94 81 VAL A O 1
ATOM 622 N N . GLY A 1 82 ? 6.835 -3.400 10.606 1.00 90.56 82 GLY A N 1
ATOM 623 C CA . GLY A 1 82 ? 7.213 -3.018 11.971 1.00 90.56 82 GLY A CA 1
ATOM 624 C C . GLY A 1 82 ? 6.025 -2.698 12.887 1.00 90.56 82 GLY A C 1
ATOM 625 O O . GLY A 1 82 ? 6.149 -2.830 14.099 1.00 90.56 82 GLY A O 1
ATOM 626 N N . ASN A 1 83 ? 4.875 -2.329 12.315 1.00 89.56 83 ASN A N 1
ATOM 627 C CA . ASN A 1 83 ? 3.627 -2.082 13.040 1.00 89.56 83 ASN A CA 1
ATOM 628 C C . ASN A 1 83 ? 2.664 -3.292 13.026 1.00 89.56 83 ASN A C 1
ATOM 630 O O . ASN A 1 83 ? 1.504 -3.147 13.396 1.00 89.56 83 ASN A O 1
ATOM 634 N N . GLY A 1 84 ? 3.109 -4.477 12.586 1.00 87.81 84 GLY A N 1
ATOM 635 C CA . GLY A 1 84 ? 2.310 -5.713 12.590 1.00 87.81 84 GLY A CA 1
ATOM 636 C C . GLY A 1 84 ? 1.413 -5.927 11.363 1.00 87.81 84 GLY A C 1
ATOM 637 O O . GLY A 1 84 ? 0.704 -6.930 11.290 1.00 87.81 84 GLY A O 1
ATOM 638 N N . ALA A 1 85 ? 1.451 -5.035 10.367 1.00 89.06 85 ALA A N 1
ATOM 639 C CA . ALA A 1 85 ? 0.702 -5.179 9.117 1.00 89.06 85 ALA A CA 1
ATOM 640 C C . ALA A 1 85 ? 1.469 -6.044 8.098 1.00 89.06 85 ALA A C 1
ATOM 642 O O . ALA A 1 85 ? 1.938 -5.560 7.067 1.00 89.06 85 ALA A O 1
ATOM 643 N N . GLU A 1 86 ? 1.610 -7.336 8.398 1.00 85.88 86 GLU A N 1
ATOM 644 C CA . GLU A 1 86 ? 2.286 -8.315 7.526 1.00 85.88 86 GLU A CA 1
ATOM 645 C C . GLU A 1 86 ? 1.375 -8.862 6.410 1.00 85.88 86 GLU A C 1
ATOM 647 O O . GLU A 1 86 ? 1.853 -9.394 5.408 1.00 85.88 86 GLU A O 1
ATOM 652 N N . GLY A 1 87 ? 0.055 -8.727 6.573 1.00 84.75 87 GLY A N 1
ATOM 653 C CA . GLY A 1 87 ? -0.963 -9.196 5.631 1.00 84.75 87 GLY A CA 1
ATOM 654 C C . GLY A 1 87 ? -1.754 -8.054 4.996 1.00 84.75 87 GLY A C 1
ATOM 655 O O . GLY A 1 87 ? -1.829 -6.950 5.532 1.00 84.75 87 GLY A O 1
ATOM 656 N N . THR A 1 88 ? -2.386 -8.319 3.852 1.00 88.00 88 THR A N 1
ATOM 657 C CA . THR A 1 88 ? -3.284 -7.360 3.191 1.00 88.00 88 THR A CA 1
ATOM 658 C C . THR A 1 88 ? -4.709 -7.919 3.112 1.00 88.00 88 THR A C 1
ATOM 660 O O . THR A 1 88 ? -4.876 -9.125 2.924 1.00 88.00 88 THR A O 1
ATOM 663 N N . PRO A 1 89 ? -5.745 -7.072 3.233 1.00 90.12 89 PRO A N 1
ATOM 664 C CA . PRO A 1 89 ? -5.691 -5.677 3.681 1.00 90.12 89 PRO A CA 1
ATOM 665 C C . PRO A 1 89 ? -5.416 -5.574 5.197 1.00 90.12 89 PRO A C 1
ATOM 667 O O . PRO A 1 89 ? -5.834 -6.441 5.954 1.00 90.12 89 PRO A O 1
ATOM 670 N N . SER A 1 90 ? -4.716 -4.521 5.628 1.00 91.00 90 SER A N 1
ATOM 671 C CA . SER A 1 90 ? -4.530 -4.160 7.043 1.00 91.00 90 SER A CA 1
ATOM 672 C C . SER A 1 90 ? -4.809 -2.670 7.215 1.00 91.00 90 SER A C 1
ATOM 674 O O . SER A 1 90 ? -4.358 -1.869 6.394 1.00 91.00 90 SER A O 1
ATOM 676 N N . PHE A 1 91 ? -5.542 -2.304 8.262 1.00 91.31 91 PHE A N 1
ATOM 677 C CA . PHE A 1 91 ? -5.940 -0.928 8.560 1.00 91.31 91 PHE A CA 1
ATOM 678 C C . PHE A 1 91 ? -5.482 -0.526 9.958 1.00 91.31 91 PHE A C 1
ATOM 680 O O . PHE A 1 91 ? -5.424 -1.363 10.853 1.00 91.31 91 PHE A O 1
ATOM 687 N N . PHE A 1 92 ? -5.196 0.761 10.139 1.00 91.31 92 PHE A N 1
ATOM 688 C CA . PHE A 1 92 ? -4.906 1.358 11.439 1.00 91.31 92 PHE A CA 1
ATOM 689 C C . PHE A 1 92 ? -5.962 2.425 11.729 1.00 91.31 92 PHE A C 1
ATOM 691 O O . PHE A 1 92 ? -6.127 3.345 10.925 1.00 91.31 92 PHE A O 1
ATOM 698 N N . ILE A 1 93 ? -6.668 2.308 12.851 1.00 90.69 93 ILE A N 1
ATOM 699 C CA . ILE A 1 93 ? -7.651 3.293 13.324 1.00 90.69 93 ILE A CA 1
ATOM 700 C C . ILE A 1 93 ? -7.126 3.820 14.657 1.00 90.69 93 ILE A C 1
ATOM 702 O O . ILE A 1 93 ? -7.101 3.077 15.624 1.00 90.69 93 ILE A O 1
ATOM 706 N N . ASN A 1 94 ? -6.602 5.052 14.684 1.00 87.81 94 ASN A N 1
ATOM 707 C CA . ASN A 1 94 ? -6.028 5.708 15.876 1.00 87.81 94 ASN A CA 1
ATOM 708 C C . ASN A 1 94 ? -4.965 4.922 16.684 1.00 87.81 94 ASN A C 1
ATOM 710 O O . ASN A 1 94 ? -4.560 5.361 17.754 1.00 87.81 94 ASN A O 1
ATOM 714 N N . GLY A 1 95 ? -4.442 3.813 16.159 1.00 85.19 95 GLY A N 1
ATOM 715 C CA . GLY A 1 95 ? -3.498 2.930 16.857 1.00 85.19 95 GLY A CA 1
ATOM 716 C C . GLY A 1 95 ? -3.953 1.472 16.878 1.00 85.19 95 GLY A C 1
ATOM 717 O O . GLY A 1 95 ? -3.111 0.579 16.956 1.00 85.19 95 GLY A O 1
ATOM 718 N N . ASP A 1 96 ? -5.249 1.225 16.693 1.00 85.50 96 ASP A N 1
ATOM 719 C CA . ASP A 1 96 ? -5.806 -0.117 16.593 1.00 85.50 96 ASP A CA 1
ATOM 720 C C . ASP A 1 96 ? -5.560 -0.720 15.215 1.00 85.50 96 ASP A C 1
ATOM 722 O O . ASP A 1 96 ? -5.990 -0.198 14.180 1.00 85.50 96 ASP A O 1
ATOM 726 N N . LEU A 1 97 ? -4.857 -1.852 15.212 1.00 88.38 97 LEU A N 1
ATOM 727 C CA . LEU A 1 97 ? -4.561 -2.628 14.018 1.00 88.38 97 LEU A CA 1
ATOM 728 C C . LEU A 1 97 ? -5.709 -3.598 13.718 1.00 88.38 97 LEU A C 1
ATOM 730 O O . LEU A 1 97 ? -5.963 -4.549 14.461 1.00 88.38 97 LEU A O 1
ATOM 734 N N . LEU A 1 98 ? -6.344 -3.412 12.564 1.00 88.38 98 LEU A N 1
ATOM 735 C CA . LEU A 1 98 ? -7.333 -4.328 12.015 1.00 88.38 98 LEU A CA 1
ATOM 736 C C . LEU A 1 98 ? -6.741 -5.088 10.825 1.00 88.38 98 LEU A C 1
ATOM 738 O O . LEU A 1 98 ? -6.574 -4.534 9.737 1.00 88.38 98 LEU A O 1
ATOM 742 N N . VAL A 1 99 ? -6.432 -6.369 11.035 1.00 88.88 99 VAL A N 1
ATOM 743 C CA . VAL A 1 99 ? -5.838 -7.241 10.011 1.00 88.88 99 VAL A CA 1
ATOM 744 C C . VAL A 1 99 ? -6.911 -8.052 9.286 1.00 88.88 99 VAL A C 1
ATOM 746 O O . VAL A 1 99 ? -7.789 -8.671 9.898 1.00 88.88 99 VAL A O 1
ATOM 749 N N . GLY A 1 100 ? -6.778 -8.109 7.964 1.00 87.00 100 GLY A N 1
ATOM 750 C CA . GLY A 1 100 ? -7.591 -8.920 7.073 1.00 87.00 100 GLY A CA 1
ATOM 751 C C . GLY A 1 100 ? -8.822 -8.198 6.532 1.00 87.00 100 GLY A C 1
ATOM 752 O O . GLY A 1 100 ? -9.162 -7.077 6.909 1.00 87.00 100 GLY A O 1
ATOM 753 N N . ALA A 1 101 ? -9.509 -8.872 5.611 1.00 88.19 101 ALA A N 1
ATOM 754 C CA . ALA A 1 101 ? -10.766 -8.397 5.050 1.00 88.19 101 ALA A CA 1
ATOM 755 C C . ALA A 1 101 ? -11.900 -8.598 6.068 1.00 88.19 101 ALA A C 1
ATOM 757 O O . ALA A 1 101 ? -12.537 -9.648 6.106 1.00 88.19 101 ALA A O 1
ATOM 758 N N . GLN A 1 102 ? -12.110 -7.597 6.919 1.00 88.62 102 GLN A N 1
ATOM 759 C CA . GLN A 1 102 ? -13.177 -7.583 7.918 1.00 88.62 102 GLN A CA 1
ATOM 760 C C . GLN A 1 102 ? -14.456 -6.946 7.353 1.00 88.62 102 GLN A C 1
ATOM 762 O O . GLN A 1 102 ? -14.382 -6.148 6.414 1.00 88.62 102 GLN A O 1
ATOM 767 N N . PRO A 1 103 ? -15.638 -7.291 7.885 1.00 91.19 103 PRO A N 1
ATOM 768 C CA . PRO A 1 103 ? -16.894 -6.688 7.461 1.00 91.19 103 PRO A CA 1
ATOM 769 C C . PRO A 1 103 ? -17.090 -5.300 8.098 1.00 91.19 103 PRO A C 1
ATOM 771 O O . PRO A 1 103 ? -16.429 -4.951 9.079 1.00 91.19 103 PRO A O 1
ATOM 774 N N . TYR A 1 104 ? -18.003 -4.504 7.535 1.00 91.75 104 TYR A N 1
ATOM 775 C CA . TYR A 1 104 ? -18.243 -3.107 7.924 1.00 91.75 104 TYR A CA 1
ATOM 776 C C . TYR A 1 104 ? -18.530 -2.938 9.422 1.00 91.75 104 TYR A C 1
ATOM 778 O O . TYR A 1 104 ? -18.027 -2.007 10.045 1.00 91.75 104 TYR A O 1
ATOM 786 N N . GLU A 1 105 ? -19.273 -3.867 10.015 1.00 92.75 105 GLU A N 1
ATOM 787 C CA . GLU A 1 105 ? -19.675 -3.835 11.421 1.00 92.75 105 GLU A CA 1
ATOM 788 C C . GLU A 1 105 ? -18.461 -3.803 12.354 1.00 92.75 105 GLU A C 1
ATOM 790 O O . GLU A 1 105 ? -18.499 -3.159 13.400 1.00 92.75 105 GLU A O 1
ATOM 795 N N . ARG A 1 106 ? -17.354 -4.454 11.961 1.00 89.69 106 ARG A N 1
ATOM 796 C CA . ARG A 1 106 ? -16.121 -4.444 12.751 1.00 89.69 106 ARG A CA 1
ATOM 797 C C . ARG A 1 106 ? -15.424 -3.087 12.709 1.00 89.69 106 ARG A C 1
ATOM 799 O O . ARG A 1 106 ? -14.863 -2.682 13.719 1.00 89.69 106 ARG A O 1
ATOM 806 N N . PHE A 1 107 ? -15.476 -2.393 11.573 1.00 90.44 107 PHE A N 1
ATOM 807 C CA . PHE A 1 107 ? -14.960 -1.029 11.459 1.00 90.44 107 PHE A CA 1
ATOM 808 C C . PHE A 1 107 ? -15.820 -0.047 12.252 1.00 90.44 107 PHE A C 1
ATOM 810 O O . PHE A 1 107 ? -15.271 0.764 12.987 1.00 90.44 107 PHE A O 1
ATOM 817 N N . ALA A 1 108 ? -17.147 -0.144 12.126 1.00 90.88 108 ALA A N 1
ATOM 818 C CA . ALA A 1 108 ? -18.078 0.730 12.833 1.00 90.88 108 ALA A CA 1
ATOM 819 C C . ALA A 1 108 ? -17.888 0.639 14.353 1.00 90.88 108 ALA A C 1
ATOM 821 O O . ALA A 1 108 ? -17.719 1.665 14.995 1.00 90.88 108 ALA A O 1
ATOM 822 N N . ALA A 1 109 ? -17.794 -0.577 14.901 1.00 90.94 109 ALA A N 1
ATOM 823 C CA . ALA A 1 109 ? -17.576 -0.774 16.333 1.00 90.94 109 ALA A CA 1
ATOM 824 C C . ALA A 1 109 ? -16.292 -0.096 16.848 1.00 90.94 109 ALA A C 1
ATOM 826 O O . ALA A 1 109 ? -16.345 0.613 17.844 1.00 90.94 109 ALA A O 1
ATOM 827 N N . ILE A 1 110 ? -15.161 -0.264 16.149 1.00 89.50 110 ILE A N 1
ATOM 828 C CA . ILE A 1 110 ? -13.881 0.350 16.549 1.00 89.50 110 ILE A CA 1
ATOM 829 C C . ILE A 1 110 ? -13.963 1.878 16.445 1.00 89.50 110 ILE A C 1
ATOM 831 O O . ILE A 1 110 ? -13.506 2.591 17.328 1.00 89.50 110 ILE A O 1
ATOM 835 N N . ILE A 1 111 ? -14.573 2.399 15.379 1.00 90.62 111 ILE A N 1
ATOM 836 C CA . ILE A 1 111 ? -14.716 3.848 15.191 1.00 90.62 111 ILE A CA 1
ATOM 837 C C . ILE A 1 111 ? -15.619 4.455 16.273 1.00 90.62 111 ILE A C 1
ATOM 839 O O . ILE A 1 111 ? -15.294 5.513 16.803 1.00 90.62 111 ILE A O 1
ATOM 843 N N . ASP A 1 112 ? -16.727 3.799 16.614 1.00 90.75 112 ASP A N 1
ATOM 844 C CA . ASP A 1 112 ? -17.640 4.268 17.657 1.00 90.75 112 ASP A CA 1
ATOM 845 C C . ASP A 1 112 ? -16.975 4.236 19.048 1.00 90.75 112 ASP A C 1
ATOM 847 O O . ASP A 1 112 ? -17.175 5.157 19.841 1.00 90.75 112 ASP A O 1
ATOM 851 N N . GLU A 1 113 ? -16.149 3.221 19.332 1.00 88.44 113 GLU A N 1
ATOM 852 C CA . GLU A 1 113 ? -15.332 3.138 20.554 1.00 88.44 113 GLU A CA 1
ATOM 853 C C . GLU A 1 113 ? -14.294 4.270 20.633 1.00 88.44 113 GLU A C 1
ATOM 855 O O . GLU A 1 113 ? -14.125 4.881 21.688 1.00 88.44 113 GLU A O 1
ATOM 860 N N . GLU A 1 114 ? -13.639 4.597 19.520 1.00 87.88 114 GLU A N 1
ATOM 861 C CA . GLU A 1 114 ? -12.648 5.675 19.432 1.00 87.88 114 GLU A CA 1
ATOM 862 C C . GLU A 1 114 ? -13.265 7.080 19.503 1.00 87.88 114 GLU A C 1
ATOM 864 O O . GLU A 1 114 ? -12.656 8.001 20.038 1.00 87.88 114 GLU A O 1
ATOM 869 N N . LEU A 1 115 ? -14.485 7.267 18.995 1.00 90.00 115 LEU A N 1
ATOM 870 C CA . LEU A 1 115 ? -15.207 8.542 19.095 1.00 90.00 115 LEU A CA 1
ATOM 871 C C . LEU A 1 115 ? -15.763 8.817 20.499 1.00 90.00 115 LEU A C 1
ATOM 873 O O . LEU A 1 115 ? -16.117 9.958 20.799 1.00 90.00 115 LEU A O 1
ATOM 877 N N . ALA A 1 116 ? -15.893 7.784 21.333 1.00 85.75 116 ALA A N 1
ATOM 878 C CA . ALA A 1 116 ? -16.388 7.901 22.701 1.00 85.75 116 ALA A CA 1
ATOM 879 C C . ALA A 1 116 ? -15.295 8.267 23.726 1.00 85.75 116 ALA A C 1
ATOM 881 O O . ALA A 1 116 ? -15.632 8.515 24.889 1.00 85.75 116 ALA A O 1
ATOM 882 N N . GLN A 1 117 ? -14.022 8.279 23.313 1.00 70.69 117 GLN A N 1
ATOM 883 C CA . GLN A 1 117 ? -12.860 8.666 24.126 1.00 70.69 117 GLN A CA 1
ATOM 884 C C . GLN A 1 117 ? -12.668 10.187 24.164 1.00 70.69 117 GLN A C 1
ATOM 886 O O . GLN A 1 117 ? -12.310 10.690 25.255 1.00 70.69 117 GLN A O 1
#

Sequence (117 aa):
MPTIWPRTAWSSPCRNRRRCPGSSSDTGCARCSATSTAATYDAREDDDREKNAAPKAQRFLADMRAETTAEAIAQQQRTCVGNGAEGTPSFFINGDLLVGAQPYERFAAIIDEELAQ

Secondary structure (DSSP, 8-state):
-----------------------S-TTS--------------HHHHHHHHHTS-HHHHHHHHHHH-HHHHHHHHHHHHHHHHTT--SSSEEEETTEEEESS--HHHHHHHHHHHHT-

Radius of gyration: 31.39 Å; chains: 1; bounding box: 60×73×75 Å

Foldseek 3Di:
DDDDDDDDDDDDDDDDDDDDDDDDDPPPDDDPPPPPVPPPPPVVVVVVCLVPDDPVSVVVVVCVPDVVNVVVVVVVVCVCVVLVNPAPPWDADPSDIDYDDDDPVVVVVVVVVVVVD